Protein AF-F1L6I1-F1 (afdb_monomer_lite)

Structure (mmCIF, N/CA/C/O backbone):
data_AF-F1L6I1-F1
#
_entry.id   AF-F1L6I1-F1
#
loop_
_atom_site.group_PDB
_atom_site.id
_atom_site.type_symbol
_atom_site.label_atom_id
_atom_site.label_alt_id
_atom_site.label_comp_id
_atom_site.label_asym_id
_atom_site.label_entity_id
_atom_site.label_seq_id
_atom_site.pdbx_PDB_ins_code
_atom_site.Cartn_x
_atom_site.Cartn_y
_atom_site.Cartn_z
_atom_site.occupancy
_atom_site.B_iso_or_equiv
_atom_site.auth_seq_id
_atom_site.auth_comp_id
_atom_site.auth_asym_id
_atom_site.auth_atom_id
_atom_site.pdbx_PDB_model_num
ATOM 1 N N . MET A 1 1 ? -2.815 -24.586 -32.386 1.00 44.94 1 MET A N 1
ATOM 2 C CA . MET A 1 1 ? -3.426 -25.710 -31.647 1.00 44.94 1 MET A CA 1
ATOM 3 C C . MET A 1 1 ? -2.349 -26.727 -31.294 1.00 44.94 1 MET A C 1
ATOM 5 O O . MET A 1 1 ? -2.019 -27.539 -32.139 1.00 44.94 1 MET A O 1
ATOM 9 N N . ARG A 1 2 ? -1.779 -26.650 -30.085 1.00 34.47 2 ARG A N 1
ATOM 10 C CA . ARG A 1 2 ? -1.150 -27.767 -29.353 1.00 34.47 2 ARG A CA 1
ATOM 11 C C . ARG A 1 2 ? -1.282 -27.423 -27.867 1.00 34.47 2 ARG A C 1
ATOM 13 O O . ARG A 1 2 ? -0.661 -26.476 -27.398 1.00 34.47 2 ARG A O 1
ATOM 20 N N . ARG A 1 3 ? -2.216 -28.099 -27.193 1.00 35.34 3 ARG A N 1
ATOM 21 C CA . ARG A 1 3 ? -2.389 -28.081 -25.736 1.00 35.34 3 ARG A CA 1
ATOM 22 C C . ARG A 1 3 ? -1.278 -28.954 -25.160 1.00 35.34 3 ARG A C 1
ATOM 24 O O . ARG A 1 3 ? -1.260 -30.142 -25.453 1.00 35.34 3 ARG A O 1
ATOM 31 N N . CYS A 1 4 ? -0.391 -28.378 -24.359 1.00 33.56 4 CYS A N 1
ATOM 32 C CA . CYS A 1 4 ? 0.354 -29.146 -23.369 1.00 33.56 4 CYS A CA 1
ATOM 33 C C . CYS A 1 4 ? -0.402 -28.975 -22.053 1.00 33.56 4 CYS A C 1
ATOM 35 O O . CYS A 1 4 ? -0.352 -27.915 -21.433 1.00 33.56 4 CYS A O 1
ATOM 37 N N . ALA A 1 5 ? -1.189 -29.994 -21.717 1.00 35.25 5 ALA A N 1
ATOM 38 C CA . ALA A 1 5 ? -1.680 -30.213 -20.371 1.00 35.25 5 ALA A CA 1
ATOM 39 C C . ALA A 1 5 ? -0.486 -30.673 -19.527 1.00 35.25 5 ALA A C 1
ATOM 41 O O . ALA A 1 5 ? 0.248 -31.566 -19.948 1.00 35.25 5 ALA A O 1
ATOM 42 N N . PHE A 1 6 ? -0.269 -30.035 -18.381 1.00 30.34 6 PHE A N 1
ATOM 43 C CA . PHE A 1 6 ? 0.602 -30.567 -17.344 1.00 30.34 6 PHE A CA 1
ATOM 44 C C . PHE A 1 6 ? -0.312 -31.022 -16.213 1.00 30.34 6 PHE A C 1
ATOM 46 O O . PHE A 1 6 ? -0.939 -30.213 -15.529 1.00 30.34 6 PHE A O 1
ATOM 53 N N . GLU A 1 7 ? -0.468 -32.336 -16.144 1.00 34.19 7 GLU A N 1
ATOM 54 C CA . GLU A 1 7 ? -1.229 -33.064 -15.147 1.00 34.19 7 GLU A CA 1
ATOM 55 C C . GLU A 1 7 ? -0.368 -33.326 -13.903 1.00 34.19 7 GLU A C 1
ATOM 57 O O . GLU A 1 7 ? 0.796 -33.698 -14.004 1.00 34.19 7 GLU A O 1
ATOM 62 N N . TYR A 1 8 ? -1.017 -33.139 -12.753 1.00 35.00 8 TYR A N 1
ATOM 63 C CA . TYR A 1 8 ? -0.817 -33.770 -11.447 1.00 35.00 8 TYR A CA 1
ATOM 64 C C . TYR A 1 8 ? 0.539 -33.688 -10.723 1.00 35.00 8 TYR A C 1
ATOM 66 O O . TYR A 1 8 ? 1.508 -34.378 -11.014 1.00 35.00 8 TYR A O 1
ATOM 74 N N . GLY A 1 9 ? 0.493 -32.948 -9.611 1.00 30.22 9 GLY A N 1
ATOM 75 C CA . GLY A 1 9 ? 1.377 -33.082 -8.455 1.00 30.22 9 GLY A CA 1
ATOM 76 C C . GLY A 1 9 ? 0.600 -32.816 -7.164 1.00 30.22 9 GLY A C 1
ATOM 77 O O . GLY A 1 9 ? 0.896 -31.869 -6.445 1.00 30.22 9 GLY A O 1
ATOM 78 N N . SER A 1 10 ? -0.453 -33.605 -6.916 1.00 36.72 10 SER A N 1
ATOM 79 C CA . SER A 1 10 ? -1.115 -33.699 -5.610 1.00 36.72 10 SER A CA 1
ATOM 80 C C . SER A 1 10 ? -0.285 -34.600 -4.704 1.00 36.72 10 SER A C 1
ATOM 82 O O . SER A 1 10 ? -0.261 -35.812 -4.894 1.00 36.72 10 SER A O 1
ATOM 84 N N . SER A 1 11 ? 0.357 -34.016 -3.699 1.00 35.47 11 SER A N 1
ATOM 85 C CA . SER A 1 11 ? 0.991 -34.739 -2.601 1.00 35.47 11 SER A CA 1
ATOM 86 C C . SER A 1 11 ? 0.244 -34.447 -1.293 1.00 35.47 11 SER A C 1
ATOM 88 O O . SER A 1 11 ? 0.316 -33.349 -0.755 1.00 35.47 11 SER A O 1
ATOM 90 N N . HIS A 1 12 ? -0.484 -35.473 -0.827 1.00 35.50 12 HIS A N 1
ATOM 91 C CA . HIS A 1 12 ? -0.780 -35.825 0.575 1.00 35.50 12 HIS A CA 1
ATOM 92 C C . HIS A 1 12 ? -1.431 -34.725 1.442 1.00 35.50 12 HIS A C 1
ATOM 94 O O . HIS A 1 12 ? -0.760 -33.855 1.979 1.00 35.50 12 HIS A O 1
ATOM 100 N N . PHE A 1 13 ? -2.753 -34.654 1.638 1.00 31.89 13 PHE A N 1
ATOM 101 C CA . PHE A 1 13 ? -3.670 -35.653 2.218 1.00 31.89 13 PHE A CA 1
ATOM 102 C C . PHE A 1 13 ? -3.061 -36.486 3.354 1.00 31.89 13 PHE A C 1
ATOM 104 O O . PHE A 1 13 ? -2.587 -37.592 3.130 1.00 31.89 13 PHE A O 1
ATOM 111 N N . TRP A 1 14 ? -3.142 -35.949 4.574 1.00 28.91 14 TRP A N 1
ATOM 112 C CA . TRP A 1 14 ? -3.365 -36.736 5.787 1.00 28.91 14 TRP A CA 1
ATOM 113 C C . TRP A 1 14 ? -4.459 -36.055 6.609 1.00 28.91 14 TRP A C 1
ATOM 115 O O . TRP A 1 14 ? -4.249 -35.048 7.283 1.00 28.91 14 TRP A O 1
ATOM 125 N N . LYS A 1 15 ? -5.669 -36.597 6.475 1.00 32.41 15 LYS A N 1
ATOM 126 C CA . LYS A 1 15 ? -6.837 -36.295 7.298 1.00 32.41 15 LYS A CA 1
ATOM 127 C C . LYS A 1 15 ? -7.495 -37.630 7.642 1.00 32.41 15 LYS A C 1
ATOM 129 O O . LYS A 1 15 ? -8.462 -38.029 7.011 1.00 32.41 15 LYS A O 1
ATOM 134 N N . GLU A 1 16 ? -6.961 -38.295 8.655 1.00 31.11 16 GLU A N 1
ATOM 135 C CA . GLU A 1 16 ? -7.568 -39.436 9.352 1.00 31.11 16 GLU A CA 1
ATOM 136 C C . GLU A 1 16 ? -7.415 -39.101 10.845 1.00 31.11 16 GLU A C 1
ATOM 138 O O . GLU A 1 16 ? -6.306 -38.883 11.313 1.00 31.11 16 GLU A O 1
ATOM 143 N N . LYS A 1 17 ? -8.451 -38.787 11.634 1.00 31.39 17 LYS A N 1
ATOM 144 C CA . LYS A 1 17 ? -9.701 -39.519 11.896 1.00 31.39 17 LYS A CA 1
ATOM 145 C C . LYS A 1 17 ? -9.438 -40.982 12.261 1.00 31.39 17 LYS A C 1
ATOM 147 O O . LYS A 1 17 ? -9.840 -41.895 11.558 1.00 31.39 17 LYS A O 1
ATOM 152 N N . MET A 1 18 ? -8.832 -41.184 13.430 1.00 27.23 18 MET A N 1
ATOM 153 C CA . MET A 1 18 ? -9.068 -42.394 14.212 1.00 27.23 18 MET A CA 1
ATOM 154 C C . MET A 1 18 ? -10.361 -42.219 15.009 1.00 27.23 18 MET A C 1
ATOM 156 O O . MET A 1 18 ? -10.417 -41.498 16.001 1.00 27.23 18 MET A O 1
ATOM 160 N N . PHE A 1 19 ? -11.411 -42.877 14.528 1.00 26.08 19 PHE A N 1
ATOM 161 C CA . PHE A 1 19 ? -12.566 -43.269 15.319 1.00 26.08 19 PHE A CA 1
ATOM 162 C C . PHE A 1 19 ? -12.513 -44.796 15.375 1.00 26.08 19 PHE A C 1
ATOM 164 O O . PHE A 1 19 ? -12.866 -45.457 14.402 1.00 26.08 19 PHE A O 1
ATOM 171 N N . PHE A 1 20 ? -12.016 -45.359 16.479 1.00 24.95 20 PHE A N 1
ATOM 172 C CA . PHE A 1 20 ? -12.269 -46.762 16.786 1.00 24.95 20 PHE A CA 1
ATOM 173 C C . PHE A 1 20 ? -13.587 -46.811 17.55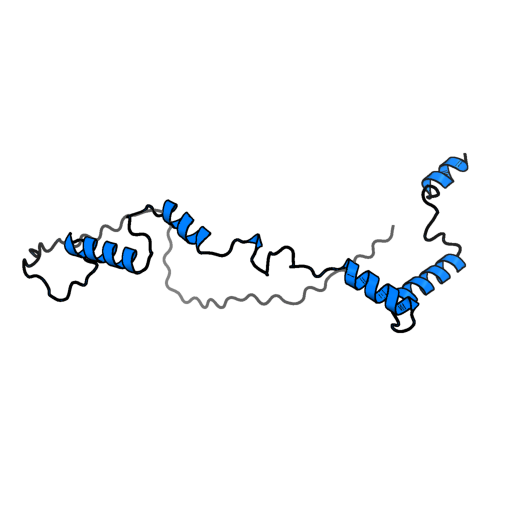0 1.00 24.95 20 PHE A C 1
ATOM 175 O O . PHE A 1 20 ? -13.678 -46.437 18.719 1.00 24.95 20 PHE A O 1
ATOM 182 N N . SER A 1 21 ? -14.628 -47.183 16.813 1.00 28.91 21 SER A N 1
ATOM 183 C CA . SER A 1 21 ? -15.930 -47.543 17.340 1.00 28.91 21 SER A CA 1
ATOM 184 C C . SER A 1 21 ? -15.905 -49.016 17.728 1.00 28.91 21 SER A C 1
ATOM 186 O O . SER A 1 21 ? -15.746 -49.888 16.882 1.00 28.91 21 SER A O 1
ATOM 188 N N . SER A 1 22 ? -16.126 -49.271 19.006 1.00 33.53 22 SER A N 1
ATOM 189 C CA . SER A 1 22 ? -16.865 -50.425 19.509 1.00 33.53 22 SER A CA 1
ATOM 190 C C . SER A 1 22 ? -17.673 -49.847 20.670 1.00 33.53 22 SER A C 1
ATOM 192 O O . SER A 1 22 ? -17.099 -49.427 21.664 1.00 33.53 22 SER A O 1
ATOM 194 N N . GLY A 1 23 ? -18.971 -49.603 20.579 1.00 28.97 23 GLY A N 1
ATOM 195 C CA . GLY A 1 23 ? -19.984 -50.363 19.877 1.00 28.97 23 GLY A CA 1
ATOM 196 C C . GLY A 1 23 ? -21.001 -50.759 20.937 1.00 28.97 23 GLY A C 1
ATOM 197 O O . GLY A 1 23 ? -20.865 -51.802 21.557 1.00 28.97 23 GLY A O 1
ATOM 198 N N . CYS A 1 24 ? -21.993 -49.904 21.170 1.00 25.44 24 CYS A N 1
ATOM 199 C CA . CYS A 1 24 ? -23.331 -50.368 21.500 1.00 25.44 24 CYS A CA 1
ATOM 200 C C . CYS A 1 24 ? -24.322 -49.338 20.960 1.00 25.44 24 CYS A C 1
ATOM 202 O O . CYS A 1 24 ? -24.284 -48.156 21.296 1.00 25.44 24 CYS A O 1
ATOM 204 N N . LEU A 1 25 ? -25.103 -49.823 20.006 1.00 32.69 25 LEU A N 1
ATOM 205 C CA . LEU A 1 25 ? -26.112 -49.140 19.219 1.00 32.69 25 LEU A CA 1
ATOM 206 C C . LEU A 1 25 ? -27.292 -48.726 20.106 1.00 32.69 25 LEU A C 1
ATOM 208 O O . LEU A 1 25 ? -27.617 -49.435 21.051 1.00 32.69 25 LEU A O 1
ATOM 212 N N . ILE A 1 26 ? -27.987 -47.652 19.737 1.00 29.88 26 ILE A N 1
ATOM 213 C CA . ILE A 1 26 ? -29.376 -47.724 19.260 1.00 29.88 26 ILE A CA 1
ATOM 214 C C . ILE A 1 26 ? -29.721 -46.395 18.570 1.00 29.88 26 ILE A C 1
ATOM 216 O O . ILE A 1 26 ? -29.265 -45.316 18.942 1.00 29.88 26 ILE A O 1
ATOM 220 N N . VAL A 1 27 ? -30.447 -46.566 17.475 1.00 34.00 27 VAL A N 1
ATOM 221 C CA . VAL A 1 27 ? -30.896 -45.617 16.459 1.00 34.00 27 VAL A CA 1
ATOM 222 C C . VAL A 1 27 ? -32.146 -44.857 16.936 1.00 34.00 27 VAL A C 1
ATOM 224 O O . VAL A 1 27 ? -32.810 -45.298 17.864 1.00 34.00 27 VAL A O 1
ATOM 227 N N . GLU A 1 28 ? -32.457 -43.772 16.215 1.00 28.48 28 GLU A N 1
ATOM 228 C CA . GLU A 1 28 ? -33.726 -43.016 16.106 1.00 28.48 28 GLU A CA 1
ATOM 229 C C . GLU A 1 28 ? -33.653 -41.593 16.684 1.00 28.48 28 GLU A C 1
ATOM 231 O O . GLU A 1 28 ? -33.465 -41.378 17.872 1.00 28.48 28 GLU A O 1
ATOM 236 N N . GLN A 1 29 ? -33.493 -40.577 15.826 1.00 34.25 29 GLN A N 1
ATOM 237 C CA . GLN A 1 29 ? -34.554 -39.841 15.111 1.00 34.25 29 GLN A CA 1
ATOM 238 C C . GLN A 1 29 ? -35.426 -38.974 16.044 1.00 34.25 29 GLN A C 1
ATOM 240 O O . GLN A 1 29 ? -36.065 -39.462 16.963 1.00 34.25 29 GLN A O 1
ATOM 245 N N . ILE A 1 30 ? -35.512 -37.692 15.663 1.00 30.50 30 ILE A N 1
ATOM 246 C CA . ILE A 1 30 ? -36.579 -36.723 15.971 1.00 30.50 30 ILE A CA 1
ATOM 247 C C . ILE A 1 30 ? -36.477 -35.965 17.308 1.00 30.50 30 ILE A C 1
ATOM 249 O O . ILE A 1 30 ? -36.668 -36.501 18.387 1.00 30.50 30 ILE A O 1
ATOM 253 N N . GLY A 1 31 ? -36.276 -34.647 17.172 1.00 31.22 31 GLY A N 1
ATOM 254 C CA . GLY A 1 31 ? -37.189 -33.620 17.691 1.00 31.22 31 GLY A CA 1
ATOM 255 C C . GLY A 1 31 ? -37.382 -33.478 19.204 1.00 31.22 31 GLY A C 1
ATOM 256 O O . GLY A 1 31 ? -37.810 -34.390 19.892 1.00 31.22 31 GLY A O 1
ATOM 257 N N . SER A 1 32 ? -37.184 -32.242 19.680 1.00 39.88 32 SER A N 1
ATOM 258 C CA . SER A 1 32 ? -37.860 -31.617 20.828 1.00 39.88 32 SER A CA 1
ATOM 259 C C . SER A 1 32 ? -38.742 -32.536 21.677 1.00 39.88 32 SER A C 1
ATOM 261 O O . SER A 1 32 ? -39.940 -32.648 21.425 1.00 39.88 32 SER A O 1
ATOM 263 N N . PHE A 1 33 ? -38.202 -33.071 22.768 1.00 24.78 33 PHE A N 1
ATOM 264 C CA . PHE A 1 33 ? -39.038 -33.513 23.875 1.00 24.78 33 PHE A CA 1
ATOM 265 C C . PHE A 1 33 ? -38.444 -33.056 25.201 1.00 24.78 33 PHE A C 1
ATOM 267 O O . PHE A 1 33 ? -37.346 -33.431 25.606 1.00 24.78 33 PHE A O 1
ATOM 274 N N . LYS A 1 34 ? -39.207 -32.178 25.858 1.00 38.59 34 LYS A N 1
ATOM 275 C CA . LYS A 1 34 ? -39.060 -31.785 27.256 1.00 38.59 34 LYS A CA 1
ATOM 276 C C . LYS A 1 34 ? -38.877 -33.042 28.106 1.00 38.59 34 LYS A C 1
ATOM 278 O O . LYS A 1 34 ? -39.844 -33.769 28.320 1.00 38.59 34 LYS A O 1
ATOM 283 N N . VAL A 1 35 ? -37.690 -33.246 28.671 1.00 31.53 35 VAL A N 1
ATOM 284 C CA . VAL A 1 35 ? -37.567 -34.123 29.837 1.00 31.53 35 VAL A CA 1
ATOM 285 C C . VAL A 1 35 ? -37.937 -33.299 31.058 1.00 31.53 35 VAL A C 1
ATOM 287 O O . VAL A 1 35 ? -37.152 -32.561 31.649 1.00 31.53 35 VAL A O 1
ATOM 290 N N . LEU A 1 36 ? -39.221 -33.417 31.366 1.00 37.31 36 LEU A N 1
ATOM 291 C CA . LEU A 1 36 ? -39.842 -33.108 32.634 1.00 37.31 36 LEU A CA 1
ATOM 292 C C . LEU A 1 36 ? -39.160 -33.949 33.727 1.00 37.31 36 LEU A C 1
ATOM 294 O O . LEU A 1 36 ? -39.637 -35.025 34.077 1.00 37.31 36 LEU A O 1
ATOM 298 N N . CYS A 1 37 ? -38.054 -33.466 34.293 1.00 28.64 37 CYS A N 1
ATOM 299 C CA . CYS A 1 37 ? -37.613 -33.969 35.587 1.00 28.64 37 CYS A CA 1
ATOM 300 C C . CYS A 1 37 ? -38.542 -33.365 36.644 1.00 28.64 37 CYS A C 1
ATOM 302 O O . CYS A 1 37 ? -38.365 -32.232 37.097 1.00 28.64 37 CYS A O 1
ATOM 304 N N . ARG A 1 38 ? -39.587 -34.124 36.993 1.00 38.59 38 ARG A N 1
ATOM 305 C CA . ARG A 1 38 ? -40.340 -33.958 38.238 1.00 38.59 38 ARG A CA 1
ATOM 306 C C . ARG A 1 38 ? -39.371 -34.188 39.402 1.00 38.59 38 ARG A C 1
ATOM 308 O O . ARG A 1 38 ? -39.334 -35.261 39.990 1.00 38.59 38 ARG A O 1
ATOM 315 N N . MET A 1 39 ? -38.606 -33.164 39.760 1.00 31.25 39 MET A N 1
ATOM 316 C CA . MET A 1 39 ? -38.086 -33.060 41.114 1.00 31.25 39 MET A CA 1
ATOM 317 C C . MET A 1 39 ? -39.267 -32.653 41.983 1.00 31.25 39 MET A C 1
ATOM 319 O O . MET A 1 39 ? -39.762 -31.528 41.915 1.00 31.25 39 MET A O 1
ATOM 323 N N . SER A 1 40 ? -39.766 -33.620 42.747 1.00 34.44 40 SER A N 1
ATOM 324 C CA . SER A 1 40 ? -40.613 -33.388 43.906 1.00 34.44 40 SER A CA 1
ATOM 325 C C . SER A 1 40 ? -40.063 -32.197 44.683 1.00 34.44 40 SER A C 1
ATOM 327 O O . SER A 1 40 ? -38.961 -32.255 45.232 1.00 34.44 40 SER A O 1
ATOM 329 N N . ALA A 1 41 ? -40.824 -31.106 44.681 1.00 39.97 41 ALA A N 1
ATOM 330 C CA . ALA A 1 41 ? -40.551 -29.938 45.486 1.00 39.97 41 ALA A CA 1
ATOM 331 C C . ALA A 1 41 ? -40.628 -30.353 46.956 1.00 39.97 41 ALA A C 1
ATOM 333 O O . ALA A 1 41 ? -41.698 -30.354 47.564 1.00 39.97 41 ALA A O 1
ATOM 334 N N . ILE A 1 42 ? -39.481 -30.694 47.538 1.00 37.31 42 ILE A N 1
ATOM 335 C CA . ILE A 1 42 ? -39.315 -30.560 48.974 1.00 37.31 42 ILE A CA 1
ATOM 336 C C . ILE A 1 42 ? -39.471 -29.061 49.212 1.00 37.31 42 ILE A C 1
ATOM 338 O O . ILE A 1 42 ? -38.598 -28.267 48.859 1.00 37.31 42 ILE A O 1
ATOM 342 N N . ARG A 1 43 ? -40.627 -28.660 49.751 1.00 44.72 43 ARG A N 1
ATOM 343 C CA . ARG A 1 43 ? -40.804 -27.350 50.375 1.00 44.72 43 ARG A CA 1
ATOM 344 C C . ARG A 1 43 ? -39.895 -27.325 51.600 1.00 44.72 43 ARG A C 1
ATOM 346 O O . ARG A 1 43 ? -40.354 -27.467 52.727 1.00 44.72 43 ARG A O 1
ATOM 353 N N . VAL A 1 44 ? -38.592 -27.180 51.382 1.00 46.66 44 VAL A N 1
ATOM 354 C CA . VAL A 1 44 ? -37.709 -26.691 52.427 1.00 46.66 44 VAL A CA 1
ATOM 355 C C . VAL A 1 44 ? -38.139 -25.246 52.593 1.00 46.66 44 VAL A C 1
ATOM 357 O O . VAL A 1 44 ? -37.858 -24.405 51.739 1.00 46.66 44 VAL A O 1
ATOM 360 N N . MET A 1 45 ? -38.919 -24.982 53.639 1.00 45.44 45 MET A N 1
ATOM 361 C CA . MET A 1 45 ? -39.122 -23.630 54.138 1.00 45.44 45 MET A CA 1
ATOM 362 C C . MET A 1 45 ? -37.731 -23.023 54.253 1.00 45.44 45 MET A C 1
ATOM 364 O O . MET A 1 45 ? -36.937 -23.464 55.083 1.00 45.44 45 MET A O 1
ATOM 368 N N . GLY A 1 46 ? -37.406 -22.098 53.345 1.00 51.16 46 GLY A N 1
ATOM 369 C CA . GLY A 1 46 ? -36.114 -21.433 53.341 1.00 51.16 46 GLY A CA 1
ATOM 370 C C . GLY A 1 46 ? -35.893 -20.891 54.742 1.00 51.16 46 GLY A C 1
ATOM 371 O O . GLY A 1 46 ? -36.691 -20.083 55.221 1.00 51.16 46 GLY A O 1
ATOM 372 N N . SER A 1 47 ? -34.874 -21.411 55.423 1.00 51.31 47 SER A N 1
ATOM 373 C CA . SER A 1 47 ? -34.520 -20.973 56.760 1.00 51.31 47 SER A CA 1
ATOM 374 C C . SER A 1 47 ? -34.451 -19.447 56.747 1.00 51.31 47 SER A C 1
ATOM 376 O O . SER A 1 47 ? -33.767 -18.830 55.929 1.00 51.31 47 SER A O 1
ATOM 378 N N . ARG A 1 48 ? -35.173 -18.814 57.674 1.00 55.06 48 ARG A N 1
ATOM 379 C CA . ARG A 1 48 ? -35.127 -17.364 57.921 1.00 55.06 48 ARG A CA 1
ATOM 380 C C . ARG A 1 48 ? -33.816 -16.958 58.621 1.00 55.06 48 ARG A C 1
ATOM 382 O O . ARG A 1 48 ? -33.750 -15.939 59.298 1.00 55.06 48 ARG A O 1
ATOM 389 N N . ILE A 1 49 ? -32.786 -17.792 58.488 1.00 55.03 49 ILE A N 1
ATOM 390 C CA . ILE A 1 49 ? -31.462 -17.627 59.064 1.00 55.03 49 ILE A CA 1
ATOM 391 C C . ILE A 1 49 ? -30.615 -17.002 57.965 1.00 55.03 49 ILE A C 1
ATOM 393 O O . ILE A 1 49 ? -30.438 -17.582 56.889 1.00 55.03 49 ILE A O 1
ATOM 397 N N . GLN A 1 50 ? -30.122 -15.789 58.211 1.00 55.47 50 GLN A N 1
ATOM 398 C CA . GLN A 1 50 ? -29.164 -15.161 57.314 1.00 55.47 50 GLN A CA 1
ATOM 399 C C . GLN A 1 50 ? -27.879 -15.985 57.344 1.00 55.47 50 GLN A C 1
ATOM 401 O O . GLN A 1 50 ? -27.081 -15.889 58.269 1.00 55.47 50 GLN A O 1
ATOM 406 N N . HIS A 1 51 ? -27.708 -16.851 56.347 1.00 52.03 51 HIS A N 1
ATOM 407 C CA . HIS A 1 51 ? -26.446 -17.532 56.118 1.00 52.03 51 HIS A CA 1
ATOM 408 C C . HIS A 1 51 ? -25.376 -16.462 55.874 1.00 52.03 51 HIS A C 1
ATOM 410 O O . HIS A 1 51 ? -25.345 -15.841 54.812 1.00 52.03 51 HIS A O 1
ATOM 416 N N . VAL A 1 52 ? -24.506 -16.274 56.865 1.00 55.75 52 VAL A N 1
ATOM 417 C CA . VAL A 1 52 ? -23.388 -15.312 56.934 1.00 55.75 52 VAL A CA 1
ATOM 418 C C . VAL A 1 52 ? -22.366 -15.486 55.784 1.00 55.75 52 VAL A C 1
ATOM 420 O O . VAL A 1 52 ? -21.440 -14.701 55.647 1.00 55.75 52 VAL A O 1
ATOM 423 N N . GLY A 1 53 ? -22.552 -16.475 54.901 1.00 55.19 53 GLY A N 1
ATOM 424 C CA . GLY A 1 53 ? -21.717 -16.737 53.721 1.00 55.19 53 GLY A CA 1
ATOM 425 C C . GLY A 1 53 ? -22.335 -16.368 52.366 1.00 55.19 53 GLY A C 1
ATOM 426 O O . GLY A 1 53 ? -21.756 -16.681 51.329 1.00 55.19 53 GLY A O 1
ATOM 427 N N . ARG A 1 54 ? -23.516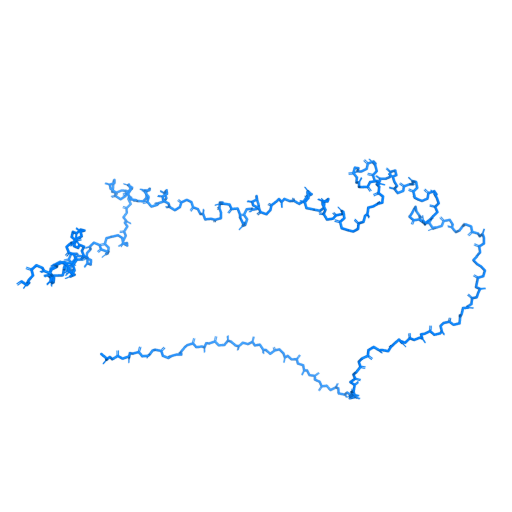 -15.739 52.317 1.00 52.72 54 ARG A N 1
ATOM 428 C CA . ARG A 1 54 ? -24.095 -15.281 51.044 1.00 52.72 54 ARG A CA 1
ATOM 429 C C . ARG A 1 54 ? -23.465 -13.942 50.650 1.00 52.72 54 ARG A C 1
ATOM 431 O O . ARG A 1 54 ? -23.897 -12.900 51.126 1.00 52.72 54 ARG A O 1
ATOM 438 N N . GLY A 1 55 ? -22.424 -14.010 49.817 1.00 57.53 55 GLY A N 1
ATOM 439 C CA . GLY A 1 55 ? -21.581 -12.885 49.396 1.00 57.53 55 GLY A CA 1
ATOM 440 C C . GLY A 1 55 ? -22.314 -11.664 48.822 1.00 57.53 55 GLY A C 1
ATOM 441 O O . GLY A 1 55 ? -23.514 -11.675 48.581 1.00 57.53 55 GLY A O 1
ATOM 442 N N . ILE A 1 56 ? -21.552 -10.599 48.589 1.00 63.66 56 ILE A N 1
ATOM 443 C CA . ILE A 1 56 ? -22.000 -9.235 48.247 1.00 63.66 56 ILE A CA 1
ATOM 444 C C . ILE A 1 56 ? -22.992 -9.192 47.054 1.00 63.66 56 ILE A C 1
ATOM 446 O O . ILE A 1 56 ? -23.855 -8.321 47.011 1.00 63.66 56 ILE A O 1
ATOM 450 N N . SER A 1 57 ? -22.953 -10.192 46.164 1.00 65.12 57 SER A N 1
ATOM 451 C CA . SER A 1 57 ? -23.741 -10.309 44.925 1.00 65.12 57 SER A CA 1
ATOM 452 C C . SER A 1 57 ? -25.139 -10.950 45.056 1.00 65.12 57 SER A C 1
ATOM 454 O O . SER A 1 57 ? -25.702 -11.452 44.081 1.00 65.12 57 SER A O 1
ATOM 456 N N . GLN A 1 58 ? -25.740 -10.987 46.249 1.00 77.50 58 GLN A N 1
ATOM 457 C CA . GLN A 1 58 ? -27.118 -11.484 46.399 1.00 77.50 58 GLN A CA 1
ATOM 458 C C . GLN A 1 58 ? -28.156 -10.531 45.772 1.00 77.50 58 GLN A C 1
ATOM 460 O O . GLN A 1 58 ? -27.996 -9.313 45.863 1.00 77.50 58 GLN A O 1
ATOM 465 N N . PRO A 1 59 ? -29.325 -11.026 45.299 1.00 79.69 59 PRO A N 1
ATOM 466 C CA . PRO A 1 59 ? -30.417 -10.191 44.774 1.00 79.69 59 PRO A CA 1
ATOM 467 C C . PRO A 1 59 ? -31.154 -9.377 45.859 1.00 79.69 59 PRO A C 1
ATOM 469 O O . PRO A 1 59 ? -32.272 -8.909 45.639 1.00 79.69 59 PRO A O 1
ATOM 472 N N . THR A 1 60 ? -30.545 -9.206 47.034 1.00 87.94 60 THR A N 1
ATOM 473 C CA . THR A 1 60 ? -31.047 -8.350 48.107 1.00 87.94 60 THR A CA 1
ATOM 474 C C . THR A 1 60 ? -30.926 -6.873 47.705 1.00 87.94 60 THR A C 1
ATOM 476 O O . THR A 1 60 ? -30.074 -6.505 46.891 1.00 87.94 60 THR A O 1
ATOM 479 N N . PRO A 1 61 ? -31.741 -5.972 48.285 1.00 88.00 61 PRO A N 1
ATOM 480 C CA . PRO A 1 61 ? -31.610 -4.538 48.028 1.00 88.00 61 PRO A CA 1
ATOM 481 C C . PRO A 1 61 ? -30.250 -3.972 48.467 1.00 88.00 61 PRO A C 1
ATOM 483 O O . PRO A 1 61 ? -29.802 -2.982 47.897 1.00 88.00 61 PRO A O 1
ATOM 486 N N . TYR A 1 62 ? -29.594 -4.581 49.462 1.00 89.12 62 TYR A N 1
ATOM 487 C CA . TYR A 1 62 ? -28.249 -4.202 49.898 1.00 89.12 62 TYR A CA 1
ATOM 488 C C . TYR A 1 62 ? -27.176 -4.635 48.893 1.00 89.12 62 TYR A C 1
ATOM 490 O O . TYR A 1 62 ? -26.368 -3.796 48.504 1.00 89.12 62 TYR A O 1
ATOM 498 N N . GLY A 1 63 ? -27.229 -5.879 48.399 1.00 89.31 63 GLY A N 1
ATOM 499 C CA . GLY A 1 63 ? -26.298 -6.373 47.377 1.00 89.31 63 GLY A CA 1
ATOM 500 C C . GLY A 1 63 ? -26.315 -5.504 46.120 1.00 89.31 63 GLY A C 1
ATOM 501 O O . GLY A 1 63 ? -25.293 -4.953 45.733 1.00 89.31 63 GLY A O 1
ATOM 502 N N . ARG A 1 64 ? -27.511 -5.175 45.606 1.00 87.44 64 ARG A N 1
ATOM 503 C CA . ARG A 1 64 ? -27.662 -4.251 44.463 1.00 87.44 64 ARG A CA 1
ATOM 504 C C . ARG A 1 64 ? -27.069 -2.855 44.699 1.00 87.44 64 ARG A C 1
ATOM 506 O O . ARG A 1 64 ? -26.702 -2.186 43.735 1.00 87.44 64 ARG A O 1
ATOM 513 N N . ARG A 1 65 ? -27.041 -2.356 45.944 1.00 90.06 65 ARG A N 1
ATOM 514 C CA . ARG A 1 65 ? -26.398 -1.068 46.273 1.00 90.06 65 ARG A CA 1
ATOM 515 C C . ARG A 1 65 ? -24.880 -1.198 46.282 1.00 90.06 65 ARG A C 1
ATOM 517 O O . ARG A 1 65 ? -24.219 -0.287 45.793 1.00 90.06 65 ARG A O 1
ATOM 524 N N . MET A 1 66 ? -24.364 -2.315 46.788 1.00 91.88 66 MET A N 1
ATOM 525 C CA . MET A 1 66 ? -22.935 -2.614 46.775 1.00 91.88 66 MET A CA 1
ATOM 526 C C . MET A 1 66 ? -22.404 -2.824 45.355 1.00 91.88 66 MET A C 1
ATOM 528 O O . MET A 1 66 ? -21.406 -2.204 45.008 1.00 91.88 66 MET A O 1
ATOM 532 N N . ASP A 1 67 ? -23.118 -3.559 44.499 1.00 90.00 67 ASP A N 1
ATOM 533 C CA . ASP A 1 67 ? -22.736 -3.753 43.091 1.00 90.00 67 ASP A CA 1
ATOM 534 C C . ASP A 1 67 ? -22.681 -2.414 42.331 1.00 90.00 67 ASP A C 1
ATOM 536 O O . ASP A 1 67 ? -21.721 -2.104 41.632 1.00 90.00 67 ASP A O 1
ATOM 540 N N . ARG A 1 68 ? -23.683 -1.543 42.522 1.00 91.06 68 ARG A N 1
ATOM 541 C CA . ARG A 1 68 ? -23.693 -0.200 41.907 1.00 91.06 68 ARG A CA 1
ATOM 542 C C . ARG A 1 68 ? -22.562 0.692 42.409 1.00 91.06 68 ARG A C 1
ATOM 544 O O . ARG A 1 68 ? -22.065 1.518 41.644 1.00 91.06 68 ARG A O 1
ATOM 551 N N . LEU A 1 69 ? -22.222 0.586 43.694 1.00 92.50 69 LEU A N 1
ATOM 552 C CA . LEU A 1 69 ? -21.122 1.332 44.294 1.00 92.50 69 LEU A CA 1
ATOM 553 C C . LEU A 1 69 ? -19.785 0.861 43.719 1.00 92.50 69 LEU A C 1
ATOM 555 O O . LEU A 1 69 ? -19.008 1.703 43.280 1.00 92.50 69 LEU A O 1
ATOM 559 N N . ALA A 1 70 ? -19.556 -0.452 43.658 1.00 92.94 70 ALA A N 1
ATOM 560 C CA . ALA A 1 70 ? -18.355 -1.041 43.072 1.00 92.94 70 ALA A CA 1
ATOM 561 C C . ALA A 1 70 ? -18.163 -0.584 41.619 1.00 92.94 70 ALA A C 1
ATOM 563 O O . ALA A 1 70 ? -17.123 -0.016 41.294 1.00 92.94 70 ALA A O 1
ATOM 564 N N . ASN A 1 71 ? -19.205 -0.690 40.787 1.00 93.69 71 ASN A N 1
ATOM 565 C CA . ASN A 1 71 ? -19.138 -0.249 39.392 1.00 93.69 71 ASN A CA 1
ATOM 566 C C . ASN A 1 71 ? -18.824 1.250 39.277 1.00 93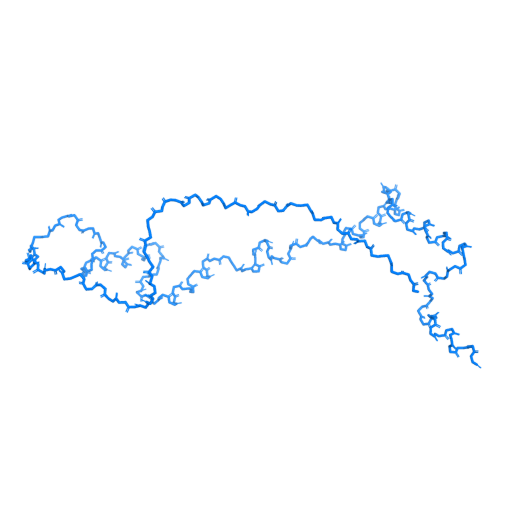.69 71 ASN A C 1
ATOM 568 O O . ASN A 1 71 ? -18.140 1.665 38.351 1.00 93.69 71 ASN A O 1
ATOM 572 N N . ARG A 1 72 ? -19.289 2.087 40.216 1.00 94.56 72 ARG A N 1
ATOM 573 C CA . ARG A 1 72 ? -18.964 3.523 40.221 1.00 94.56 72 ARG A CA 1
ATOM 574 C C . ARG A 1 72 ? -17.521 3.795 40.642 1.00 94.56 72 ARG A C 1
ATOM 576 O O . ARG A 1 72 ? -16.905 4.684 40.074 1.00 94.56 72 ARG A O 1
ATOM 583 N N . ILE A 1 73 ? -17.001 3.055 41.622 1.00 96.94 73 ILE A N 1
ATOM 584 C CA . ILE A 1 73 ? -15.610 3.183 42.082 1.00 96.94 73 ILE A CA 1
ATOM 585 C C . ILE A 1 73 ? -14.644 2.789 40.960 1.00 96.94 73 ILE A C 1
ATOM 587 O O . ILE A 1 73 ? -13.664 3.488 40.724 1.00 96.94 73 ILE A O 1
ATOM 591 N N . PHE A 1 74 ? -14.947 1.705 40.242 1.00 96.31 74 PHE A N 1
ATOM 592 C CA . PHE A 1 74 ? -14.106 1.184 39.162 1.00 96.31 74 PHE A CA 1
ATOM 593 C C . PHE A 1 74 ? -14.452 1.742 37.770 1.00 96.31 74 PHE A C 1
ATOM 595 O O . PHE A 1 74 ? -13.900 1.284 36.776 1.00 96.31 74 PHE A O 1
ATOM 602 N N . ASN A 1 75 ? -15.322 2.757 37.686 1.00 93.31 75 ASN A N 1
ATOM 603 C CA . ASN A 1 75 ? -15.757 3.394 36.432 1.00 93.31 75 ASN A CA 1
ATOM 604 C C . ASN A 1 75 ? -16.341 2.424 35.385 1.00 93.31 75 ASN A C 1
ATOM 606 O O . ASN A 1 75 ? -16.267 2.659 34.179 1.00 93.31 75 ASN A O 1
ATOM 610 N N . GLU A 1 76 ? -16.967 1.350 35.846 1.00 91.94 76 GLU A N 1
ATOM 611 C CA . GLU A 1 76 ? -17.737 0.426 35.027 1.00 91.94 76 GLU A CA 1
ATOM 612 C C . GLU A 1 76 ? -19.198 0.897 34.883 1.00 91.94 76 GLU A C 1
ATOM 614 O O . GLU A 1 76 ? -19.646 1.915 35.427 1.00 91.94 76 GLU A O 1
ATOM 619 N N . VAL A 1 77 ? -20.003 0.136 34.142 1.00 93.88 77 VAL A N 1
ATOM 620 C CA . VAL A 1 77 ? -21.402 0.486 33.881 1.00 93.88 77 VAL A CA 1
ATOM 621 C C . VAL A 1 77 ? -22.245 0.324 35.155 1.00 93.88 77 VAL A C 1
ATOM 623 O O . VAL A 1 77 ? -22.581 -0.782 35.573 1.00 93.88 77 VAL A O 1
ATOM 626 N N . SER A 1 78 ? -22.623 1.439 35.788 1.00 91.81 78 SER A N 1
ATOM 627 C CA . SER A 1 78 ? -23.394 1.428 37.049 1.00 91.81 78 SER A CA 1
ATOM 628 C C . SER A 1 78 ? -24.907 1.219 36.877 1.00 91.81 78 SER A C 1
ATOM 630 O O . SER A 1 78 ? -25.589 0.758 37.797 1.00 91.81 78 SER A O 1
ATOM 632 N N . ARG A 1 79 ? -25.463 1.565 35.710 1.00 90.19 79 ARG A N 1
ATOM 633 C CA . ARG A 1 79 ? -26.887 1.376 35.401 1.00 90.19 79 ARG A CA 1
ATOM 634 C C . ARG A 1 79 ? -27.094 -0.032 34.833 1.00 90.19 79 ARG A C 1
ATOM 636 O O . ARG A 1 79 ? -26.354 -0.407 33.927 1.00 90.19 79 ARG A O 1
ATOM 643 N N . PRO A 1 80 ? -28.106 -0.797 35.286 1.00 88.38 80 PRO A N 1
ATOM 644 C CA . PRO A 1 80 ? -28.438 -2.057 34.633 1.00 88.38 80 PRO A CA 1
ATOM 645 C C . PRO A 1 80 ? -28.791 -1.766 33.172 1.00 88.38 80 PRO A C 1
ATOM 647 O O . PRO A 1 80 ? -29.698 -0.981 32.888 1.00 88.38 80 PRO A O 1
ATOM 650 N N . THR A 1 81 ? -28.022 -2.344 32.260 1.00 91.44 81 THR A N 1
ATOM 651 C CA . THR A 1 81 ? -28.113 -2.127 30.815 1.00 91.44 81 THR A CA 1
ATOM 652 C C . THR A 1 81 ? -28.452 -3.441 30.122 1.00 91.44 81 THR A C 1
ATOM 654 O O . THR A 1 81 ? -28.153 -4.521 30.630 1.00 91.44 81 THR A O 1
ATOM 657 N N . ASP A 1 82 ? -29.126 -3.352 28.975 1.00 94.19 82 ASP A N 1
ATOM 658 C CA . ASP A 1 82 ? -29.401 -4.520 28.138 1.00 94.19 82 ASP A CA 1
ATOM 659 C C . ASP A 1 82 ? -28.093 -5.046 27.523 1.00 94.19 82 ASP A C 1
ATOM 661 O O . ASP A 1 82 ? -27.155 -4.294 27.247 1.00 94.19 82 ASP A O 1
ATOM 665 N N . THR A 1 83 ? -28.067 -6.340 27.234 1.00 91.12 83 THR A N 1
ATOM 666 C CA . THR A 1 83 ? -26.996 -7.039 26.512 1.00 91.12 83 THR A CA 1
ATOM 667 C C . THR A 1 83 ? -26.610 -6.338 25.205 1.00 91.12 83 THR A C 1
ATOM 669 O O . THR A 1 83 ? -25.430 -6.224 24.878 1.00 91.12 83 THR A O 1
ATOM 672 N N . ARG A 1 84 ? -27.590 -5.779 24.482 1.00 92.75 84 ARG A N 1
ATOM 673 C CA . ARG A 1 84 ? -27.355 -4.997 23.258 1.00 92.75 84 ARG A CA 1
ATOM 674 C C . ARG A 1 84 ? -26.624 -3.682 23.521 1.00 92.75 84 ARG A C 1
ATOM 676 O O . ARG A 1 84 ? -25.787 -3.289 22.715 1.00 92.75 84 ARG A O 1
ATOM 683 N N . SER A 1 85 ? -26.910 -3.015 24.637 1.00 93.25 85 SER A N 1
ATOM 684 C CA . SER A 1 85 ? -26.241 -1.768 25.027 1.00 93.25 85 SER A CA 1
ATOM 685 C C . SER A 1 85 ? -24.805 -2.015 25.489 1.00 93.25 85 SER A C 1
ATOM 687 O O . SER A 1 85 ? -23.930 -1.202 25.200 1.00 93.25 85 SER A O 1
ATOM 689 N N . MET A 1 86 ? -24.534 -3.164 26.117 1.00 94.69 86 MET A N 1
ATOM 690 C CA . MET A 1 86 ? -23.175 -3.559 26.511 1.00 94.69 86 MET A CA 1
ATOM 691 C C . MET A 1 86 ? -22.226 -3.715 25.315 1.00 94.69 86 MET A C 1
ATOM 693 O O . MET A 1 86 ? -21.034 -3.460 25.456 1.00 94.69 86 MET A O 1
ATOM 697 N N . LYS A 1 87 ? -22.742 -4.017 24.113 1.00 94.56 87 LYS A N 1
ATOM 698 C CA . LYS A 1 87 ? -21.937 -4.040 22.880 1.00 94.56 87 LYS A CA 1
ATOM 699 C C . LYS A 1 87 ? -21.222 -2.712 22.624 1.00 94.56 87 LYS A C 1
ATOM 701 O O . LYS A 1 87 ? -20.090 -2.728 22.158 1.00 94.56 87 LYS A O 1
ATOM 706 N N . VAL A 1 88 ? -21.859 -1.575 22.915 1.00 93.88 88 VAL A N 1
ATOM 707 C CA . VAL A 1 88 ? -21.249 -0.251 22.703 1.00 93.88 88 VAL A CA 1
ATOM 708 C C . VAL A 1 88 ? -20.026 -0.087 23.596 1.00 93.88 88 VAL A C 1
ATOM 710 O O . VAL A 1 88 ? -18.984 0.344 23.120 1.00 93.88 88 VAL A O 1
ATOM 713 N N . VAL A 1 89 ? -20.129 -0.508 24.858 1.00 94.19 89 VAL A N 1
ATOM 714 C CA . VAL A 1 89 ? -19.010 -0.485 25.806 1.00 94.19 89 VAL A CA 1
ATOM 715 C C . VAL A 1 89 ? -17.861 -1.337 25.280 1.00 94.19 89 VAL A C 1
ATOM 717 O O . VAL A 1 89 ? -16.741 -0.853 25.218 1.00 94.19 89 VAL A O 1
ATOM 720 N N . THR A 1 90 ? -18.146 -2.552 24.801 1.00 92.31 90 THR A N 1
ATOM 721 C CA . THR A 1 90 ? -17.127 -3.448 24.231 1.00 92.31 90 THR A CA 1
ATOM 722 C C . THR A 1 90 ? -16.470 -2.886 22.968 1.00 92.31 90 THR A C 1
ATOM 724 O O . THR A 1 90 ? -15.261 -3.007 22.796 1.00 92.31 90 THR A O 1
ATOM 727 N N . VAL A 1 91 ? -17.253 -2.284 22.069 1.00 93.50 91 VAL A N 1
ATOM 728 C CA . VAL A 1 91 ? -16.739 -1.697 20.821 1.00 93.50 91 VAL A CA 1
ATOM 729 C C . VAL A 1 91 ? -15.868 -0.479 21.107 1.00 93.50 91 VAL A C 1
ATOM 731 O O . VAL A 1 91 ? -14.850 -0.322 20.451 1.00 93.50 91 VAL A O 1
ATOM 734 N N . MET A 1 92 ? -16.242 0.349 22.084 1.00 92.50 92 MET A N 1
ATOM 735 C CA . MET A 1 92 ? -15.483 1.547 22.454 1.00 92.50 92 MET A CA 1
ATOM 736 C C . MET A 1 92 ? -14.275 1.235 23.342 1.00 92.50 92 MET A C 1
ATOM 738 O O . MET A 1 92 ? -13.302 1.978 23.318 1.00 92.50 92 MET A O 1
ATOM 742 N N . SER A 1 93 ? -14.318 0.148 24.120 1.00 92.31 93 SER A N 1
ATOM 743 C CA . SER A 1 93 ? -13.163 -0.324 24.891 1.00 92.31 93 SER A CA 1
ATOM 744 C C . SER A 1 93 ? -12.113 -1.008 24.019 1.00 92.31 93 SER A C 1
ATOM 746 O O . SER A 1 93 ? -10.952 -1.085 24.402 1.00 92.31 93 SER A O 1
ATOM 748 N N . ALA A 1 94 ? -12.530 -1.572 22.883 1.00 91.62 94 ALA A N 1
ATOM 749 C CA . ALA A 1 94 ? -11.635 -2.234 21.951 1.00 91.62 94 ALA A CA 1
ATOM 750 C C . ALA A 1 94 ? -11.063 -1.230 20.948 1.00 91.62 94 ALA A C 1
ATOM 752 O O . ALA A 1 94 ? -11.746 -0.308 20.510 1.00 91.62 94 ALA A O 1
ATOM 753 N N . GLU A 1 95 ? -9.832 -1.466 20.504 1.00 89.75 95 GLU A N 1
ATOM 754 C CA . GLU A 1 95 ? -9.263 -0.676 19.419 1.00 89.75 95 GLU A CA 1
ATOM 755 C C . GLU A 1 95 ? -10.058 -0.882 18.117 1.00 89.75 95 GLU A C 1
ATOM 757 O O . GLU A 1 95 ? -10.398 -2.035 17.768 1.00 89.75 95 GLU A O 1
ATOM 762 N N . PRO A 1 96 ? -10.349 0.214 17.386 1.00 90.00 96 PRO A N 1
ATOM 763 C CA . PRO A 1 96 ? -11.079 0.155 16.131 1.00 90.00 96 PRO A CA 1
ATOM 764 C C . PRO A 1 96 ? -10.292 -0.653 15.101 1.00 90.00 96 PRO A C 1
ATOM 766 O O . PRO A 1 96 ? -9.065 -0.632 15.070 1.00 90.00 96 PRO A O 1
ATOM 769 N N . LEU A 1 97 ? -11.010 -1.376 14.238 1.00 85.50 97 LEU A N 1
ATOM 770 C CA . LEU A 1 97 ? -10.407 -2.339 13.309 1.00 85.50 97 LEU A CA 1
ATOM 771 C C . LEU A 1 97 ? -9.371 -1.721 12.363 1.00 85.50 97 LEU A C 1
ATOM 773 O O . LEU A 1 97 ? -8.430 -2.409 11.990 1.00 85.50 97 LEU A O 1
ATOM 777 N N . GLU A 1 98 ? -9.553 -0.457 11.992 1.00 83.81 98 GLU A N 1
ATOM 778 C CA . GLU A 1 98 ? -8.682 0.284 11.070 1.00 83.81 98 GLU A CA 1
ATOM 779 C C . GLU A 1 98 ? -7.339 0.665 11.700 1.00 83.81 98 GLU A C 1
ATOM 781 O O . GLU A 1 98 ? -6.343 0.798 10.995 1.00 83.81 98 GLU A O 1
ATOM 786 N N . GLN A 1 99 ? -7.313 0.814 13.026 1.00 85.06 99 GLN A N 1
ATOM 787 C CA . GLN A 1 99 ? -6.112 1.181 13.772 1.00 85.06 99 GLN A CA 1
ATOM 788 C C . GLN A 1 99 ? -5.269 -0.038 14.153 1.00 85.06 99 GLN A C 1
ATOM 790 O O . GLN A 1 99 ? -4.111 0.111 14.521 1.00 85.06 99 GLN A O 1
ATOM 795 N N . ARG A 1 100 ? -5.835 -1.246 14.060 1.00 85.25 100 ARG A N 1
ATOM 796 C CA . ARG A 1 100 ? -5.106 -2.482 14.354 1.00 85.25 100 ARG A CA 1
ATOM 797 C C . ARG A 1 100 ? -4.043 -2.711 13.296 1.00 85.25 100 ARG A C 1
ATOM 799 O O . ARG A 1 100 ? -4.387 -2.800 12.119 1.00 85.25 100 ARG A O 1
ATOM 806 N N . ASP A 1 101 ? -2.798 -2.898 13.716 1.00 80.62 101 ASP A N 1
ATOM 807 C CA . ASP A 1 101 ? -1.642 -3.039 12.824 1.00 80.62 101 ASP A CA 1
ATOM 808 C C . ASP A 1 101 ? -1.870 -4.070 11.703 1.00 80.62 101 ASP A C 1
ATOM 810 O O . ASP A 1 101 ? -1.621 -3.769 10.535 1.00 80.62 101 ASP A O 1
ATOM 814 N N . ASP A 1 102 ? -2.479 -5.220 12.024 1.00 79.94 102 ASP A N 1
ATOM 815 C CA . ASP A 1 102 ? -2.785 -6.315 11.086 1.00 79.94 102 ASP A CA 1
ATOM 816 C C . ASP A 1 102 ? -3.687 -5.926 9.903 1.00 79.94 102 ASP A C 1
ATOM 818 O O . ASP A 1 102 ? -3.639 -6.550 8.843 1.00 79.94 102 ASP A O 1
ATOM 822 N N . LYS A 1 103 ? -4.588 -4.959 10.101 1.00 78.19 103 LYS A N 1
ATOM 823 C CA . LYS A 1 103 ? -5.600 -4.530 9.114 1.00 78.19 103 LYS A CA 1
ATOM 824 C C . LYS A 1 103 ? -5.469 -3.055 8.759 1.00 78.19 103 LYS A C 1
ATOM 826 O O . LYS A 1 103 ? -6.307 -2.518 8.033 1.00 78.19 103 LYS A O 1
ATOM 831 N N . SER A 1 104 ? -4.444 -2.415 9.300 1.00 82.12 104 SER A N 1
ATOM 832 C CA . SER A 1 104 ? -4.185 -1.006 9.118 1.00 82.12 104 SER A CA 1
ATOM 833 C C . SER A 1 104 ? 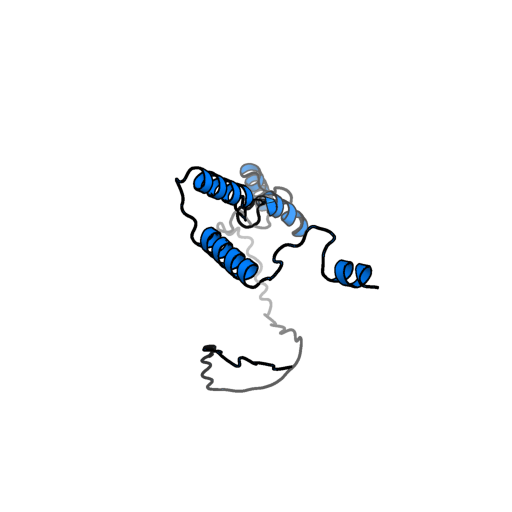-3.777 -0.711 7.679 1.00 82.12 104 SER A C 1
ATOM 835 O O . SER A 1 104 ? -3.348 -1.578 6.911 1.00 82.12 104 SER A O 1
ATOM 837 N N . VAL A 1 105 ? -3.846 0.569 7.326 1.00 81.88 105 VAL A N 1
ATOM 838 C CA . VAL A 1 105 ? -3.348 1.097 6.048 1.00 81.88 105 VAL A CA 1
ATOM 839 C C . VAL A 1 105 ? -1.855 0.780 5.848 1.00 81.88 105 VAL A C 1
ATOM 841 O O . VAL A 1 105 ? -1.392 0.682 4.714 1.00 81.88 105 VAL A O 1
ATOM 844 N N . GLY A 1 106 ? -1.112 0.566 6.939 1.00 84.69 106 GLY A N 1
ATOM 845 C CA . GLY A 1 106 ? 0.306 0.214 6.936 1.00 84.69 106 GLY A CA 1
ATOM 846 C C . GLY A 1 106 ? 0.616 -1.263 6.678 1.00 84.69 106 GLY A C 1
ATOM 847 O O . GLY A 1 106 ? 1.786 -1.627 6.742 1.00 84.69 106 GLY A O 1
ATOM 848 N N . TYR A 1 107 ? -0.381 -2.110 6.388 1.00 87.56 107 TYR A N 1
ATOM 849 C CA . TYR A 1 107 ? -0.166 -3.549 6.184 1.00 87.56 107 TYR A CA 1
ATOM 850 C C . TYR A 1 107 ? 0.876 -3.854 5.096 1.00 87.56 107 TYR A C 1
ATOM 852 O O . TYR A 1 107 ? 1.766 -4.683 5.284 1.00 87.56 107 TYR A O 1
ATOM 860 N N . TYR A 1 108 ? 0.786 -3.170 3.950 1.00 89.94 108 TYR A N 1
ATOM 861 C CA . TYR A 1 108 ? 1.823 -3.248 2.927 1.00 89.94 108 TYR A CA 1
ATOM 862 C C . TYR A 1 108 ? 2.850 -2.137 3.138 1.00 89.94 108 TYR A C 1
ATOM 864 O O . TYR A 1 108 ? 2.469 -0.976 3.311 1.00 89.94 108 TYR A O 1
ATOM 872 N N . PRO A 1 109 ? 4.154 -2.445 3.038 1.00 91.00 109 PRO A N 1
ATOM 873 C CA . PRO A 1 109 ? 5.163 -1.406 3.089 1.00 91.00 109 PRO A CA 1
ATOM 874 C C . PRO A 1 109 ? 5.053 -0.506 1.854 1.00 91.00 109 PRO A C 1
ATOM 876 O O . PRO A 1 109 ? 4.501 -0.890 0.818 1.00 91.00 109 PRO A O 1
ATOM 879 N N . ASN A 1 110 ? 5.628 0.691 1.943 1.00 91.56 110 ASN A N 1
ATOM 880 C CA . ASN A 1 110 ? 5.625 1.667 0.859 1.00 91.56 110 ASN A CA 1
ATOM 881 C C . ASN A 1 110 ? 6.465 1.188 -0.349 1.00 91.56 110 ASN A C 1
ATOM 883 O O . ASN A 1 110 ? 7.643 1.515 -0.485 1.00 91.56 110 ASN A O 1
ATOM 887 N N . GLN A 1 111 ? 5.843 0.412 -1.240 1.00 92.25 111 GLN A N 1
ATOM 888 C CA . GLN A 1 111 ? 6.463 -0.173 -2.434 1.00 92.25 111 GLN A CA 1
ATOM 889 C C . GLN A 1 111 ? 7.131 0.847 -3.377 1.00 92.25 111 GLN A C 1
ATOM 891 O O . GLN A 1 111 ? 8.266 0.593 -3.794 1.00 92.25 111 GLN A O 1
ATOM 896 N N . PRO A 1 112 ? 6.509 1.995 -3.738 1.00 94.62 112 PRO A N 1
ATOM 897 C CA . PRO A 1 112 ? 7.153 2.930 -4.657 1.00 94.62 112 PRO A CA 1
ATOM 898 C C . PRO A 1 112 ? 8.447 3.501 -4.074 1.00 94.62 112 PRO A C 1
ATOM 900 O O . PRO A 1 112 ? 9.417 3.645 -4.813 1.00 94.62 112 PRO A O 1
ATOM 903 N N . MET A 1 113 ? 8.515 3.735 -2.760 1.00 95.31 113 MET A N 1
ATOM 904 C CA . MET A 1 113 ? 9.744 4.195 -2.108 1.00 95.31 113 MET A CA 1
ATOM 905 C C . MET A 1 113 ? 10.913 3.227 -2.347 1.00 95.31 113 MET A C 1
ATOM 907 O O . MET A 1 113 ? 11.975 3.656 -2.796 1.00 95.31 113 MET A O 1
ATOM 911 N N . PHE A 1 114 ? 10.711 1.921 -2.135 1.00 94.62 114 PHE A N 1
ATOM 912 C CA . PHE A 1 114 ? 11.749 0.908 -2.370 1.00 94.62 114 PHE A CA 1
ATOM 913 C C . PHE A 1 114 ? 12.128 0.777 -3.849 1.00 94.62 114 PHE A C 1
ATOM 915 O O . PHE A 1 114 ? 13.309 0.632 -4.182 1.00 94.62 114 PHE A O 1
ATOM 922 N N . HIS A 1 115 ? 11.147 0.871 -4.749 1.00 94.06 115 HIS A N 1
ATOM 923 C CA . HIS A 1 115 ? 11.404 0.834 -6.186 1.00 94.06 115 HIS A CA 1
ATOM 924 C C . HIS A 1 115 ? 12.267 2.017 -6.648 1.00 94.06 115 HIS A C 1
ATOM 926 O O . HIS A 1 115 ? 13.218 1.836 -7.409 1.00 94.06 115 HIS A O 1
ATOM 932 N N . TYR A 1 116 ? 11.968 3.232 -6.183 1.00 96.19 116 TYR A N 1
ATOM 933 C CA . TYR A 1 116 ? 12.760 4.410 -6.534 1.00 96.19 116 TYR A CA 1
ATOM 934 C C . TYR A 1 116 ? 14.147 4.377 -5.902 1.00 96.19 116 TYR A C 1
ATOM 936 O O . TYR A 1 116 ? 15.122 4.676 -6.589 1.00 96.19 116 TYR A O 1
ATOM 944 N N . LEU A 1 117 ? 14.247 3.960 -4.639 1.00 95.75 117 LEU A N 1
ATOM 945 C CA . LEU A 1 117 ? 15.516 3.842 -3.927 1.00 95.75 117 LEU A CA 1
ATOM 946 C C . LEU A 1 117 ? 16.500 2.937 -4.680 1.00 95.75 117 LEU A C 1
ATOM 948 O O . LEU A 1 117 ? 17.589 3.372 -5.048 1.00 95.75 117 LEU A O 1
ATOM 952 N N . THR A 1 118 ? 16.094 1.702 -4.974 1.00 94.94 118 THR A N 1
ATOM 953 C CA . THR A 1 118 ? 16.931 0.720 -5.692 1.00 94.94 118 THR A CA 1
ATOM 954 C C . THR A 1 118 ? 17.295 1.189 -7.100 1.00 94.94 118 THR A C 1
ATOM 956 O O . THR A 1 118 ? 18.431 1.020 -7.546 1.00 94.94 118 THR A O 1
ATOM 959 N N . LYS A 1 119 ? 16.368 1.867 -7.786 1.00 95.19 119 LYS A N 1
ATOM 960 C CA . LYS A 1 119 ? 16.621 2.468 -9.099 1.00 95.19 119 LYS A CA 1
ATOM 961 C C . LYS A 1 119 ? 17.679 3.574 -9.044 1.00 95.19 119 LYS A C 1
ATOM 963 O O . LYS A 1 119 ? 18.543 3.606 -9.918 1.00 95.19 119 LYS A O 1
ATOM 968 N N . MET A 1 120 ? 17.627 4.461 -8.047 1.00 96.00 120 MET A N 1
ATOM 969 C CA . MET A 1 120 ? 18.637 5.511 -7.861 1.00 96.00 120 MET A CA 1
ATOM 970 C C . MET A 1 120 ? 19.999 4.907 -7.518 1.00 96.00 120 MET A C 1
ATOM 972 O O . MET A 1 120 ? 20.991 5.237 -8.161 1.00 96.00 120 MET A O 1
ATOM 976 N N . LEU A 1 121 ? 20.044 3.953 -6.584 1.00 96.50 121 LEU A N 1
ATOM 977 C CA . LEU A 1 121 ? 21.279 3.256 -6.206 1.00 96.50 121 LEU A CA 1
ATOM 978 C C . LEU A 1 121 ? 21.954 2.571 -7.403 1.00 96.50 121 LEU A C 1
ATOM 980 O O . LEU A 1 121 ? 23.178 2.618 -7.528 1.00 96.50 121 LEU A O 1
ATOM 984 N N . ARG A 1 122 ? 21.162 2.002 -8.322 1.00 95.44 122 ARG A N 1
ATOM 985 C CA . ARG A 1 122 ? 21.661 1.436 -9.581 1.00 95.44 122 ARG A CA 1
ATOM 986 C C . ARG A 1 122 ? 22.276 2.492 -10.500 1.00 95.44 122 ARG A C 1
ATOM 988 O O . ARG A 1 122 ? 23.296 2.221 -11.122 1.00 95.44 122 ARG A O 1
ATOM 995 N N . PHE A 1 123 ? 21.690 3.686 -10.603 1.00 93.38 123 PHE A N 1
ATOM 996 C CA . PHE A 1 123 ? 22.273 4.770 -11.409 1.00 93.38 123 PHE A CA 1
ATOM 997 C C . PHE A 1 123 ? 23.574 5.316 -10.819 1.00 93.38 123 PHE A C 1
ATOM 999 O O . PHE A 1 123 ? 24.454 5.716 -11.574 1.00 93.38 123 PHE A O 1
ATOM 1006 N N . HIS A 1 124 ? 23.717 5.274 -9.496 1.00 95.56 124 HIS A N 1
ATOM 1007 C CA . HIS A 1 124 ? 24.956 5.639 -8.809 1.00 95.56 124 HIS A CA 1
ATOM 1008 C C . HIS A 1 124 ? 26.022 4.530 -8.820 1.00 95.56 124 HIS A C 1
ATOM 1010 O O . HIS A 1 124 ? 27.127 4.757 -8.341 1.00 95.56 124 HIS A O 1
ATOM 1016 N N . GLY A 1 125 ? 25.715 3.337 -9.344 1.00 94.50 125 GLY A N 1
ATOM 1017 C CA . GLY A 1 125 ? 26.650 2.206 -9.383 1.00 94.50 125 GLY A CA 1
ATOM 1018 C C . GLY A 1 125 ? 26.908 1.546 -8.024 1.00 94.50 125 GLY A C 1
ATOM 1019 O O . GLY A 1 125 ? 27.787 0.697 -7.922 1.00 94.50 125 GLY A O 1
ATOM 1020 N N . LEU A 1 126 ? 26.143 1.908 -6.989 1.00 96.19 126 LEU A N 1
ATOM 1021 C CA . LEU A 1 126 ? 26.265 1.342 -5.639 1.00 96.19 126 LEU A CA 1
ATOM 1022 C C . LEU A 1 126 ? 25.563 -0.014 -5.513 1.00 96.19 126 LEU A C 1
ATOM 1024 O O . LEU A 1 126 ? 25.928 -0.830 -4.673 1.00 96.19 126 LEU A O 1
ATOM 1028 N N . PHE A 1 127 ? 24.531 -0.236 -6.329 1.00 95.38 127 PHE A N 1
ATOM 1029 C CA . PHE A 1 127 ? 23.713 -1.443 -6.304 1.00 95.38 127 PHE A CA 1
ATOM 1030 C C . PHE A 1 127 ? 23.621 -2.070 -7.694 1.00 95.38 127 PHE A C 1
ATOM 1032 O O . PHE A 1 127 ? 23.279 -1.395 -8.669 1.00 95.38 127 PHE A O 1
ATOM 1039 N N . PHE A 1 128 ? 23.886 -3.373 -7.773 1.00 95.44 128 PHE A N 1
ATOM 1040 C CA . PHE A 1 128 ? 23.721 -4.162 -8.988 1.00 95.44 128 PHE A CA 1
ATOM 1041 C C . PHE A 1 128 ? 22.441 -4.999 -8.896 1.00 95.44 128 PHE A C 1
ATOM 1043 O O . PHE A 1 128 ? 22.288 -5.810 -7.989 1.00 95.44 128 PHE A O 1
ATOM 1050 N N . ASP A 1 129 ? 21.513 -4.775 -9.829 1.00 94.56 129 ASP A N 1
ATOM 1051 C CA . ASP A 1 129 ? 20.218 -5.464 -9.883 1.00 94.56 129 ASP A CA 1
ATOM 1052 C C . ASP A 1 129 ? 20.191 -6.470 -11.045 1.00 94.56 129 ASP A C 1
ATOM 1054 O O . ASP A 1 129 ? 19.944 -6.096 -12.201 1.00 94.56 129 ASP A O 1
ATOM 1058 N N . ASP A 1 130 ? 20.407 -7.749 -10.727 1.00 95.81 130 ASP A N 1
ATOM 1059 C CA . ASP A 1 130 ? 20.416 -8.859 -11.689 1.00 95.81 130 ASP A CA 1
ATOM 1060 C C . ASP A 1 130 ? 19.099 -8.974 -12.467 1.00 95.81 130 ASP A C 1
ATOM 1062 O O . ASP A 1 130 ? 19.088 -9.237 -13.672 1.00 95.81 130 ASP A O 1
ATOM 1066 N N . HIS A 1 131 ? 17.961 -8.738 -11.806 1.00 95.62 131 HIS A N 1
ATOM 1067 C CA . HIS A 1 131 ? 16.644 -8.875 -12.423 1.00 95.62 131 HIS A CA 1
ATOM 1068 C C . HIS A 1 131 ? 16.383 -7.784 -13.463 1.00 95.62 131 HIS A C 1
ATOM 1070 O O . HIS A 1 131 ? 15.727 -8.023 -14.484 1.00 95.62 131 HIS A O 1
ATOM 1076 N N . VAL A 1 132 ? 16.862 -6.564 -13.220 1.00 94.75 132 VAL A N 1
ATOM 1077 C CA . VAL A 1 132 ? 16.776 -5.473 -14.199 1.00 94.75 132 VAL A CA 1
ATOM 1078 C C . VAL A 1 132 ? 17.732 -5.716 -15.364 1.00 94.75 132 VAL A C 1
ATOM 1080 O O . VAL A 1 132 ? 17.318 -5.553 -16.514 1.00 94.75 132 VAL A O 1
ATOM 1083 N N . VAL A 1 133 ? 18.963 -6.150 -15.089 1.00 95.75 133 VAL A N 1
ATOM 1084 C CA . VAL A 1 133 ? 19.965 -6.451 -16.124 1.00 95.75 133 VAL A CA 1
ATOM 1085 C C . VAL A 1 133 ? 19.491 -7.588 -17.028 1.00 95.75 133 VAL A C 1
ATOM 1087 O O . VAL A 1 133 ? 19.496 -7.452 -18.250 1.00 95.75 133 VAL A O 1
ATOM 1090 N N . PHE A 1 134 ? 18.963 -8.669 -16.456 1.00 97.50 134 PHE A N 1
ATOM 1091 C CA . PHE A 1 134 ? 18.418 -9.785 -17.224 1.00 97.50 134 PHE A CA 1
ATOM 1092 C C . PHE A 1 134 ? 17.289 -9.354 -18.167 1.00 97.50 134 PHE A C 1
ATOM 1094 O O . PHE A 1 134 ? 17.266 -9.746 -19.335 1.00 97.50 134 PHE A O 1
ATOM 1101 N N . ARG A 1 135 ? 16.367 -8.500 -17.697 1.00 96.00 135 ARG A N 1
ATOM 1102 C CA . ARG A 1 135 ? 15.297 -7.950 -18.547 1.00 96.00 135 ARG A CA 1
ATOM 1103 C C . ARG A 1 135 ? 15.847 -7.114 -19.704 1.00 96.00 135 ARG A C 1
ATOM 1105 O O . ARG A 1 135 ? 15.335 -7.233 -20.814 1.00 96.00 135 ARG A O 1
ATOM 1112 N N . GLN A 1 136 ? 16.886 -6.313 -19.466 1.00 95.06 136 GLN A N 1
ATOM 1113 C CA . GLN A 1 136 ? 17.536 -5.497 -20.500 1.00 95.06 136 GLN A CA 1
ATOM 1114 C C . GLN A 1 136 ?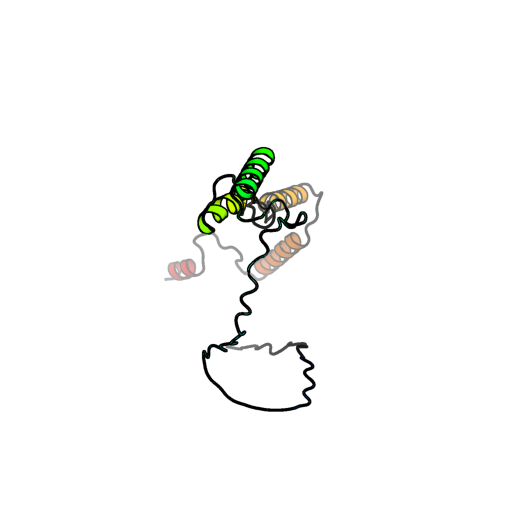 18.185 -6.367 -21.577 1.00 95.06 136 GLN A C 1
ATOM 1116 O O . GLN A 1 136 ? 17.872 -6.201 -22.754 1.00 95.06 136 GLN A O 1
ATOM 1121 N N . VAL A 1 137 ? 18.970 -7.369 -21.176 1.00 97.12 137 VAL A N 1
ATOM 1122 C CA . VAL A 1 137 ? 19.601 -8.324 -22.101 1.00 97.12 137 VAL A CA 1
ATOM 1123 C C . VAL A 1 137 ? 18.550 -9.078 -22.917 1.00 97.12 137 VAL A C 1
ATOM 1125 O O . VAL A 1 137 ? 18.664 -9.219 -24.135 1.00 97.12 137 VAL A O 1
ATOM 1128 N N . GLN A 1 138 ? 17.474 -9.544 -22.276 1.00 96.44 138 GLN A N 1
ATOM 1129 C CA . GLN A 1 138 ? 16.383 -10.200 -22.997 1.00 96.44 138 GLN A CA 1
ATOM 1130 C C . GLN A 1 138 ? 15.731 -9.290 -24.036 1.00 96.44 138 GLN A C 1
ATOM 1132 O O . GLN A 1 138 ? 15.314 -9.770 -25.095 1.00 96.44 138 GLN A O 1
ATOM 1137 N N . ASP A 1 139 ? 15.589 -8.006 -23.726 1.00 95.88 139 ASP A N 1
ATOM 1138 C CA . ASP A 1 139 ? 15.010 -7.043 -24.644 1.00 95.88 139 ASP A CA 1
ATOM 1139 C C . ASP A 1 139 ? 15.956 -6.750 -25.814 1.00 95.88 139 ASP A C 1
ATOM 1141 O O . ASP A 1 139 ? 15.526 -6.786 -26.963 1.00 95.88 139 ASP A O 1
ATOM 1145 N N . GLU A 1 140 ? 17.255 -6.609 -25.582 1.00 95.94 140 GLU A N 1
ATOM 1146 C CA . GLU A 1 140 ? 18.250 -6.490 -26.656 1.00 95.94 140 GLU A CA 1
ATOM 1147 C C . GLU A 1 140 ? 18.214 -7.698 -27.603 1.00 95.94 140 GLU A C 1
ATOM 1149 O O . GLU A 1 140 ? 18.091 -7.543 -28.819 1.00 95.94 140 GLU A O 1
ATOM 1154 N N . LEU A 1 141 ? 18.177 -8.919 -27.063 1.00 96.69 141 LEU A N 1
ATOM 1155 C CA . LEU A 1 141 ? 18.060 -10.140 -27.867 1.00 96.69 141 LEU A CA 1
ATOM 1156 C C . LEU A 1 141 ? 16.759 -10.200 -28.679 1.00 96.69 141 LEU A C 1
ATOM 1158 O O . LEU A 1 141 ? 16.717 -10.784 -29.763 1.00 96.69 141 LEU A O 1
ATOM 1162 N N . LYS A 1 142 ? 15.660 -9.639 -28.170 1.00 96.00 142 LYS A N 1
ATOM 1163 C CA . LYS A 1 142 ? 14.398 -9.546 -28.920 1.00 96.00 142 LYS A CA 1
ATOM 1164 C C . LYS A 1 142 ? 14.494 -8.506 -30.039 1.00 96.00 142 LYS A C 1
ATOM 1166 O O . LYS A 1 142 ? 13.977 -8.784 -31.121 1.00 96.00 142 LYS A O 1
ATOM 1171 N N . LEU A 1 143 ? 15.161 -7.374 -29.807 1.00 94.56 143 LEU A N 1
ATOM 1172 C CA . LEU A 1 143 ? 15.408 -6.354 -30.832 1.00 94.56 143 LEU A CA 1
ATOM 1173 C C . LEU A 1 143 ? 16.276 -6.907 -31.964 1.00 94.56 143 LEU A C 1
ATOM 1175 O O . LEU A 1 143 ? 15.913 -6.748 -33.125 1.00 94.56 143 LEU A O 1
ATOM 1179 N N . LEU A 1 144 ? 17.345 -7.640 -31.636 1.00 95.50 144 LEU A N 1
ATOM 1180 C CA . LEU A 1 144 ? 18.206 -8.309 -32.621 1.00 95.50 144 LEU A CA 1
ATOM 1181 C C . LEU A 1 144 ? 17.445 -9.342 -33.464 1.00 95.50 144 LEU A C 1
ATOM 1183 O O . LEU A 1 144 ? 17.717 -9.512 -34.646 1.00 95.50 144 LEU A O 1
ATOM 1187 N N . ARG A 1 145 ? 16.429 -9.994 -32.886 1.00 95.88 145 ARG A N 1
ATOM 1188 C CA . ARG A 1 145 ? 15.502 -10.881 -33.614 1.00 95.88 145 ARG A CA 1
ATOM 1189 C C . ARG A 1 145 ? 14.467 -10.125 -34.463 1.00 95.88 145 ARG A C 1
ATOM 1191 O O . ARG A 1 145 ? 13.560 -10.755 -35.001 1.00 95.88 145 ARG A O 1
ATOM 1198 N N . GLY A 1 146 ? 14.532 -8.795 -34.521 1.00 92.50 146 GLY A N 1
ATOM 1199 C CA . GLY A 1 146 ? 13.591 -7.945 -35.250 1.00 92.50 146 GLY A CA 1
ATOM 1200 C C . GLY A 1 146 ? 12.222 -7.793 -34.579 1.00 92.50 146 GLY A C 1
ATOM 1201 O O . GLY A 1 146 ? 11.264 -7.356 -35.216 1.00 92.50 146 GLY A O 1
ATOM 1202 N N . LYS A 1 147 ? 12.077 -8.165 -33.298 1.00 91.25 147 LYS A N 1
ATOM 1203 C CA . LYS A 1 147 ? 10.807 -8.003 -32.577 1.00 91.25 147 LYS A CA 1
ATOM 1204 C C . LYS A 1 147 ? 10.697 -6.586 -32.025 1.00 91.25 147 LYS A C 1
ATOM 1206 O O . LYS A 1 147 ? 11.528 -6.154 -31.233 1.00 91.25 147 LYS A O 1
ATOM 1211 N N . VAL A 1 148 ? 9.605 -5.898 -32.350 1.00 86.50 148 VAL A N 1
ATOM 1212 C CA . VAL A 1 148 ? 9.252 -4.618 -31.719 1.00 86.50 148 VAL A CA 1
ATOM 1213 C C . VAL A 1 148 ? 8.639 -4.895 -30.340 1.00 86.50 148 VAL A C 1
ATOM 1215 O O . VAL A 1 148 ? 7.499 -5.346 -30.246 1.00 86.50 148 VAL A O 1
ATOM 1218 N N . ILE A 1 149 ? 9.406 -4.670 -29.269 1.00 86.12 149 ILE A N 1
ATOM 1219 C CA . ILE A 1 149 ? 9.025 -5.017 -27.881 1.00 86.12 149 ILE A CA 1
ATOM 1220 C C . ILE A 1 149 ? 8.017 -4.026 -27.308 1.00 86.12 149 ILE A C 1
ATOM 1222 O O . ILE A 1 149 ? 6.992 -4.415 -26.755 1.00 86.12 149 ILE A O 1
ATOM 1226 N N . ARG A 1 150 ? 8.325 -2.738 -27.450 1.00 88.88 150 ARG A N 1
ATOM 1227 C CA . ARG A 1 150 ? 7.529 -1.617 -26.952 1.00 88.88 150 ARG A CA 1
ATOM 1228 C C . ARG A 1 150 ? 7.293 -0.646 -28.109 1.00 88.88 150 ARG A C 1
ATOM 1230 O O . ARG A 1 150 ? 8.106 0.256 -28.301 1.00 88.88 150 ARG A O 1
ATOM 1237 N N . PRO A 1 151 ? 6.256 -0.873 -28.943 1.00 89.56 151 PRO A N 1
ATOM 1238 C CA . PRO A 1 151 ? 5.909 0.069 -29.999 1.00 89.56 151 PRO A CA 1
ATOM 1239 C C . PRO A 1 151 ? 5.509 1.409 -29.380 1.00 89.56 151 PRO A C 1
ATOM 1241 O O . PRO A 1 151 ? 4.979 1.448 -28.267 1.00 89.56 151 PRO A O 1
ATOM 1244 N N . ALA A 1 152 ? 5.732 2.498 -30.115 1.00 89.56 152 ALA A N 1
ATOM 1245 C CA . ALA A 1 152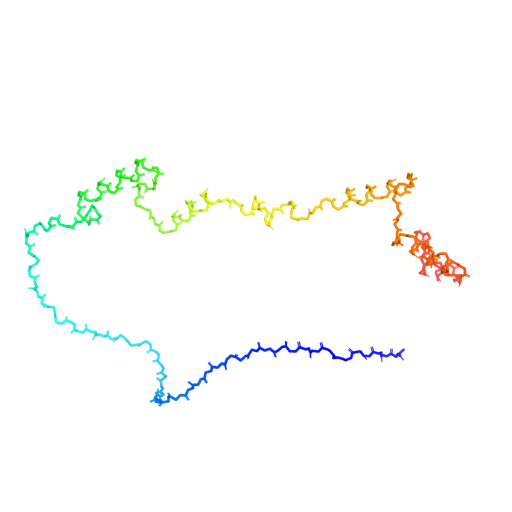 ? 5.219 3.802 -29.720 1.00 89.56 152 ALA A CA 1
ATOM 1246 C C . ALA A 1 152 ? 3.705 3.714 -29.475 1.00 89.56 152 ALA A C 1
ATOM 1248 O O . ALA A 1 152 ? 2.990 2.972 -30.162 1.00 89.56 152 ALA A O 1
ATOM 1249 N N . ILE A 1 153 ? 3.218 4.452 -28.478 1.00 89.88 153 ILE A N 1
ATOM 1250 C CA . ILE A 1 153 ? 1.794 4.487 -28.140 1.00 89.88 153 ILE A CA 1
ATOM 1251 C C . ILE A 1 153 ? 1.015 4.867 -29.411 1.00 89.88 153 ILE A C 1
ATOM 1253 O O . ILE A 1 153 ? 1.361 5.822 -30.097 1.00 89.88 153 ILE A O 1
ATOM 1257 N N . GLY A 1 154 ? 0.011 4.065 -29.772 1.00 87.62 154 GLY A N 1
ATOM 1258 C CA . GLY A 1 154 ? -0.760 4.232 -31.011 1.00 87.62 154 GLY A CA 1
ATOM 1259 C C . GLY A 1 154 ? -0.245 3.444 -32.223 1.00 87.62 154 GLY A C 1
ATOM 1260 O O . GLY A 1 154 ? -1.042 3.131 -33.097 1.00 87.62 154 GLY A O 1
ATOM 1261 N N . GLN A 1 155 ? 1.016 2.997 -32.247 1.00 87.12 155 GLN A N 1
ATOM 1262 C CA . GLN A 1 155 ? 1.615 2.215 -33.350 1.00 87.12 155 GLN A CA 1
ATOM 1263 C C . GLN A 1 155 ? 1.528 0.693 -33.144 1.00 87.12 155 GLN A C 1
ATOM 1265 O O . GLN A 1 155 ? 2.348 -0.088 -33.639 1.00 87.12 155 GLN A O 1
ATOM 1270 N N . GLY A 1 156 ? 0.531 0.247 -32.378 1.00 88.69 156 GLY A N 1
ATOM 1271 C CA . GLY A 1 156 ? 0.287 -1.173 -32.146 1.00 88.69 156 GLY A CA 1
ATOM 1272 C C . GLY A 1 156 ? -0.105 -1.915 -33.427 1.00 88.69 156 GLY A C 1
ATOM 1273 O O . GLY A 1 156 ? -0.427 -1.316 -34.453 1.00 88.69 156 GLY A O 1
ATOM 1274 N N . LYS A 1 157 ? -0.173 -3.250 -33.349 1.00 85.94 157 LYS A N 1
ATOM 1275 C CA . LYS A 1 157 ? -0.511 -4.116 -34.497 1.00 85.94 157 LYS A CA 1
ATOM 1276 C C . LYS A 1 157 ? -1.767 -3.662 -35.255 1.00 85.94 157 LYS A C 1
ATOM 1278 O O . LYS A 1 157 ? -1.799 -3.705 -36.476 1.00 85.94 157 LYS A O 1
ATOM 1283 N N . ARG A 1 158 ? -2.790 -3.183 -34.536 1.00 87.25 158 ARG A N 1
ATOM 1284 C CA . ARG A 1 158 ? -4.043 -2.688 -35.133 1.00 87.25 158 ARG A CA 1
ATOM 1285 C C . ARG A 1 158 ? -3.839 -1.463 -36.031 1.00 87.25 158 ARG A C 1
ATOM 1287 O O . ARG A 1 158 ? -4.479 -1.383 -37.070 1.00 87.25 158 ARG A O 1
ATOM 1294 N N . ALA A 1 159 ? -2.967 -0.529 -35.656 1.00 85.81 159 ALA A N 1
ATOM 1295 C CA . ALA A 1 159 ? -2.694 0.664 -36.458 1.00 85.81 159 ALA A CA 1
ATOM 1296 C C . ALA A 1 159 ? -1.900 0.322 -37.725 1.00 85.81 159 ALA A C 1
ATOM 1298 O O . ALA A 1 159 ? -2.234 0.792 -38.808 1.00 85.81 159 ALA A O 1
ATOM 1299 N N . GLN A 1 160 ? -0.939 -0.598 -37.612 1.00 84.31 160 GLN A N 1
ATOM 1300 C CA . GLN A 1 160 ? -0.167 -1.096 -38.755 1.00 84.31 160 GLN A CA 1
ATOM 1301 C C . GLN A 1 160 ? -1.045 -1.811 -39.791 1.00 84.31 160 GLN A C 1
ATOM 1303 O O . GLN A 1 160 ? -0.789 -1.719 -40.986 1.00 84.31 160 GLN A O 1
ATOM 1308 N N . LEU A 1 161 ? -2.093 -2.510 -39.341 1.00 86.38 161 LEU A N 1
ATOM 1309 C CA . LEU A 1 161 ? -3.076 -3.135 -40.230 1.00 86.38 161 LEU A CA 1
ATOM 1310 C C . LEU A 1 161 ? -3.995 -2.110 -40.912 1.00 86.38 161 LEU A C 1
ATOM 1312 O O . LEU A 1 161 ? -4.459 -2.367 -42.016 1.00 86.38 161 LEU A O 1
ATOM 1316 N N . ARG A 1 162 ? -4.263 -0.961 -40.276 1.00 84.94 162 ARG A N 1
ATOM 1317 C CA . ARG A 1 162 ? -5.092 0.112 -40.853 1.00 84.94 162 ARG A CA 1
ATOM 1318 C C . ARG A 1 162 ? -4.362 0.899 -41.939 1.00 84.94 162 ARG A C 1
ATOM 1320 O O . ARG A 1 162 ? -4.976 1.184 -42.953 1.00 84.94 162 ARG A O 1
ATOM 1327 N N . GLY A 1 163 ? -3.082 1.218 -41.739 1.00 77.25 163 GLY A N 1
ATOM 1328 C CA . GLY A 1 163 ? -2.279 1.975 -42.711 1.00 77.25 163 GLY A CA 1
ATOM 1329 C C . GLY A 1 163 ? -1.778 1.171 -43.918 1.00 77.25 163 GLY A C 1
ATOM 1330 O O . GLY A 1 163 ? -1.134 1.741 -44.785 1.00 77.25 163 GLY A O 1
ATOM 1331 N N . LYS A 1 164 ? -2.024 -0.146 -43.959 1.00 75.19 164 LYS A N 1
ATOM 1332 C CA . LYS A 1 164 ? -1.664 -1.040 -45.078 1.00 75.19 164 LYS A CA 1
ATOM 1333 C C . LYS A 1 164 ? -2.808 -1.282 -46.078 1.00 75.19 164 LYS A C 1
ATOM 1335 O O . LYS A 1 164 ? -2.619 -2.073 -46.997 1.00 75.19 164 LYS A O 1
ATOM 1340 N N . LYS A 1 165 ? -3.981 -0.681 -45.859 1.00 56.41 165 LYS A N 1
ATOM 1341 C CA . LYS A 1 165 ? -5.068 -0.618 -46.847 1.00 56.41 165 LYS A CA 1
ATOM 1342 C C . LYS A 1 165 ? -4.832 0.552 -47.785 1.00 56.41 165 LYS A C 1
ATOM 1344 O O . LYS A 1 165 ? -5.165 0.382 -48.972 1.00 56.41 165 LYS A O 1
#

Organism: Ascaris suum (NCBI:txid6253)

Secondary structure (DSSP, 8-state):
-----------------------------------------------SS--TT--TTSSSHHHHHHHHHHHHHTTS--S---HHHHHHHHHHHSPPTTTSGGGSTTSS--HHHHHHHHHHHHHTTS---HHHHHHHHHHHHHHHTT--SSPPTT-SHHHHHHTT-

InterPro domains:
  IPR013219 Small ribosomal subunit protein mS33 [PF08293] (62-148)
  IPR013219 Small ribosomal subunit protein mS33 [PTHR13362] (57-164)

Radius of gyration: 38.11 Å; chains: 1; bounding box: 68×56×106 Å

Foldseek 3Di:
DDDDDDDDDDDDDDDDDPDPDDDDDDDDDDDDDDPPPPPPPPPPVPPPDPPPPPDLCDPDPRSLVVQLVVCVVVVHDSDDDDPVVVVVVVCVVDDHPQPPQCNHPPVDPPVVVVVVVQVVCVVVVNDDDPVVVVVVVVVVVCVVVVHDPDDDVPPDPVNVVVVVD

Sequence (165 aa):
MRRCAFEYGSSHFWKEKMFFSSGCLIVEQIGSFKVLCRMSAIRVMGSRIQHVGRGISQPTPYGRRMDRLANRIFNEVSRPTDTRSMKVVTVMSAEPLEQRDDKSVGYYPNQPMFHYLTKMLRFHGLFFDDHVVFRQVQDELKLLRGKVIRPAIGQGKRAQLRGKK

pLDDT: mean 72.55, std 26.09, range [24.78, 97.5]